Protein AF-A0A7X7XYC4-F1 (afdb_monomer_lite)

Secondary structure (DSSP, 8-state):
--------------SS-SSHHHHHHHHHHHHHHHHTTSS-HHHHHHHHHHHHHHHHHHHB-TTSSBPHHHHHHH-HHHHHHHHHHTTT------

Structure (mmCIF, N/CA/C/O backbone):
data_AF-A0A7X7XYC4-F1
#
_entry.id   AF-A0A7X7XYC4-F1
#
loop_
_atom_site.group_PDB
_atom_site.id
_atom_site.type_symbol
_atom_site.label_atom_id
_atom_site.label_alt_id
_atom_site.label_comp_id
_atom_site.label_asym_id
_atom_site.label_entity_id
_atom_site.label_seq_id
_atom_site.pdbx_PDB_ins_code
_atom_site.Cartn_x
_atom_site.Cartn_y
_atom_site.Cartn_z
_atom_site.occupancy
_atom_site.B_iso_or_equiv
_atom_site.auth_seq_id
_atom_site.auth_comp_id
_atom_site.auth_asym_id
_atom_site.auth_atom_id
_atom_site.pdbx_PDB_model_num
ATOM 1 N N . MET A 1 1 ? -40.596 -7.607 0.915 1.00 41.38 1 MET A N 1
ATOM 2 C CA . MET A 1 1 ? -39.523 -8.503 1.403 1.00 41.38 1 MET A CA 1
ATOM 3 C C . MET A 1 1 ? -38.295 -7.650 1.685 1.00 41.38 1 MET A C 1
ATOM 5 O O . MET A 1 1 ? -37.667 -7.171 0.750 1.00 41.38 1 MET A O 1
ATOM 9 N N . VAL A 1 2 ? -38.023 -7.358 2.958 1.00 45.84 2 V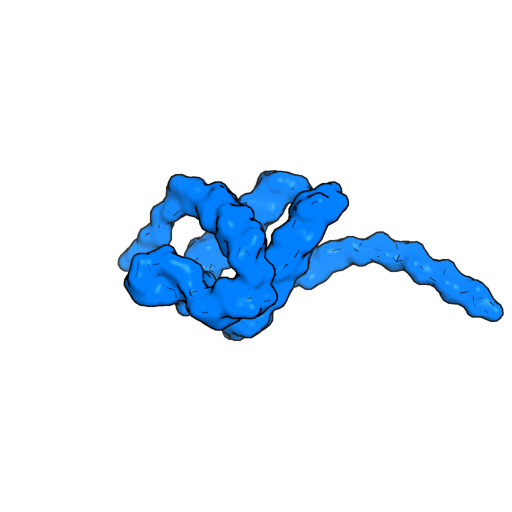AL A N 1
ATOM 10 C CA . VAL A 1 2 ? -36.882 -6.528 3.373 1.00 45.84 2 VAL A CA 1
ATOM 11 C C . VAL A 1 2 ? -35.614 -7.365 3.214 1.00 45.84 2 VAL A C 1
ATOM 13 O O . VAL A 1 2 ? -35.425 -8.345 3.929 1.00 45.84 2 VAL A O 1
ATOM 16 N N . GLN A 1 3 ? -34.761 -7.016 2.248 1.00 45.28 3 GLN A N 1
ATOM 17 C CA . GLN A 1 3 ? -33.433 -7.615 2.144 1.00 45.28 3 GLN A CA 1
ATOM 18 C C . GLN A 1 3 ? -32.570 -7.040 3.264 1.00 45.28 3 GLN A C 1
ATOM 20 O O . GLN A 1 3 ? -31.966 -5.980 3.121 1.00 45.28 3 GLN A O 1
ATOM 25 N N . ASN A 1 4 ? -32.531 -7.746 4.390 1.00 48.12 4 ASN A N 1
ATOM 26 C CA . ASN A 1 4 ? -31.620 -7.461 5.484 1.00 48.12 4 ASN A CA 1
ATOM 27 C C . ASN A 1 4 ? -30.193 -7.839 5.038 1.00 48.12 4 ASN A C 1
ATOM 29 O O . ASN A 1 4 ? -29.703 -8.932 5.312 1.00 48.12 4 ASN A O 1
ATOM 33 N N . LYS A 1 5 ? -29.540 -6.970 4.257 1.00 43.91 5 LYS A N 1
ATOM 34 C CA . LYS A 1 5 ? -28.143 -7.139 3.833 1.00 43.91 5 LYS A CA 1
ATOM 35 C C . LYS A 1 5 ? -27.212 -6.656 4.938 1.00 43.91 5 LYS A C 1
ATOM 37 O O . LYS A 1 5 ? -26.462 -5.706 4.754 1.00 43.91 5 LYS A O 1
ATOM 42 N N . ASN A 1 6 ? -27.212 -7.355 6.067 1.00 45.41 6 ASN A N 1
ATOM 43 C CA . ASN A 1 6 ? -26.107 -7.269 7.016 1.00 45.41 6 ASN A CA 1
ATOM 44 C C . ASN A 1 6 ? -24.955 -8.152 6.497 1.00 45.41 6 ASN A C 1
ATOM 46 O O . ASN A 1 6 ? -24.571 -9.146 7.107 1.00 45.41 6 ASN A O 1
ATOM 50 N N . LYS A 1 7 ? -24.447 -7.845 5.293 1.00 45.44 7 LYS A N 1
ATOM 51 C CA . LYS A 1 7 ? -23.174 -8.400 4.832 1.00 45.44 7 LYS A CA 1
ATOM 52 C C . LYS A 1 7 ? -22.099 -7.597 5.542 1.00 45.44 7 LYS A C 1
ATOM 54 O O . LYS A 1 7 ? -21.763 -6.499 5.117 1.00 45.44 7 LYS A O 1
ATOM 59 N N . LYS A 1 8 ? -21.603 -8.141 6.649 1.00 43.28 8 LYS A N 1
ATOM 60 C CA . LYS A 1 8 ? -20.313 -7.759 7.214 1.00 43.28 8 LYS A CA 1
ATOM 61 C C . LYS A 1 8 ? -19.302 -8.030 6.098 1.00 43.28 8 LYS A C 1
ATOM 63 O O . LYS A 1 8 ? -19.035 -9.191 5.801 1.00 43.28 8 LYS A O 1
ATOM 68 N N . TYR A 1 9 ? -18.910 -6.996 5.356 1.00 47.75 9 TYR A N 1
ATOM 69 C CA . TYR A 1 9 ? -17.974 -7.137 4.249 1.00 47.75 9 TYR A CA 1
ATOM 70 C C . TYR A 1 9 ? -16.638 -7.541 4.864 1.00 47.75 9 TYR A C 1
ATOM 72 O O . TYR A 1 9 ? -15.908 -6.700 5.378 1.00 47.75 9 TYR A O 1
ATOM 80 N N . GLU A 1 10 ? -16.341 -8.841 4.878 1.00 57.12 10 GLU A N 1
ATOM 81 C CA . GLU A 1 10 ? -14.949 -9.256 4.946 1.00 57.12 10 GLU A CA 1
ATOM 82 C C . GLU A 1 10 ? -14.252 -8.557 3.785 1.00 57.12 10 GLU A C 1
ATOM 84 O O . GLU A 1 10 ? -14.715 -8.593 2.642 1.00 57.12 10 GLU A O 1
ATOM 89 N N . ILE A 1 11 ? -13.220 -7.799 4.119 1.00 64.50 11 ILE A N 1
ATOM 90 C CA . ILE A 1 11 ? -12.474 -6.997 3.168 1.00 64.50 11 ILE A CA 1
ATOM 91 C C . ILE A 1 11 ? -11.792 -7.994 2.225 1.00 64.50 11 ILE A C 1
ATOM 93 O O . ILE A 1 11 ? -10.792 -8.609 2.591 1.00 64.50 11 ILE A O 1
ATOM 97 N N . ASP A 1 12 ? -12.382 -8.204 1.046 1.00 80.88 12 ASP A N 1
ATOM 98 C CA . ASP A 1 12 ? -11.929 -9.175 0.044 1.00 80.88 12 ASP A CA 1
ATOM 99 C C . ASP A 1 12 ? -10.637 -8.684 -0.617 1.00 80.88 12 ASP A C 1
ATOM 101 O O . ASP A 1 12 ? -10.630 -8.097 -1.703 1.00 80.88 12 ASP A O 1
ATOM 105 N N . ILE A 1 13 ? -9.533 -8.843 0.115 1.00 88.62 13 ILE A N 1
ATOM 106 C CA . ILE A 1 13 ? -8.201 -8.471 -0.331 1.00 88.62 13 ILE A CA 1
ATOM 107 C C . ILE A 1 13 ? -7.511 -9.675 -0.946 1.00 88.62 13 ILE A C 1
ATOM 109 O O . ILE A 1 13 ? -7.141 -10.639 -0.272 1.00 88.62 13 ILE A O 1
ATOM 113 N N . LEU A 1 14 ? -7.225 -9.558 -2.238 1.00 91.94 14 LEU A N 1
ATOM 114 C CA . LEU A 1 14 ? -6.419 -10.538 -2.946 1.00 91.94 14 LEU A CA 1
ATOM 115 C C . LEU A 1 14 ? -4.930 -10.321 -2.662 1.00 91.94 14 LEU A C 1
ATOM 117 O O . LEU A 1 14 ? -4.336 -9.363 -3.153 1.00 91.94 14 LEU A O 1
ATOM 121 N N . ARG A 1 15 ? -4.302 -11.276 -1.970 1.00 90.38 15 ARG A N 1
ATOM 122 C CA . ARG A 1 15 ? -2.873 -11.227 -1.609 1.00 90.38 15 ARG A CA 1
ATOM 123 C C . ARG A 1 15 ? -1.914 -11.310 -2.809 1.00 90.38 15 ARG A C 1
ATOM 125 O O . ARG A 1 15 ? -0.808 -10.794 -2.732 1.00 90.38 15 ARG A O 1
ATOM 132 N N . ASN A 1 16 ? -2.346 -11.914 -3.921 1.00 92.31 16 ASN A N 1
ATOM 133 C CA . ASN A 1 16 ? -1.530 -12.114 -5.126 1.00 92.31 16 ASN A CA 1
ATOM 134 C C . ASN A 1 16 ? -2.148 -11.465 -6.384 1.00 92.31 16 ASN A C 1
ATOM 136 O O . ASN A 1 16 ? -2.642 -12.166 -7.271 1.00 92.31 16 ASN A O 1
ATOM 140 N N . PRO A 1 17 ? -2.168 -10.125 -6.496 1.00 93.00 17 PRO A N 1
ATOM 141 C CA . PRO A 1 17 ? -2.730 -9.440 -7.653 1.00 93.00 17 PRO A CA 1
ATOM 142 C C . PRO A 1 17 ? -1.919 -9.683 -8.931 1.00 93.00 17 PRO A C 1
ATOM 144 O O . PRO A 1 17 ? -0.697 -9.519 -8.986 1.00 93.00 17 PRO A O 1
ATOM 147 N N . THR A 1 18 ? -2.617 -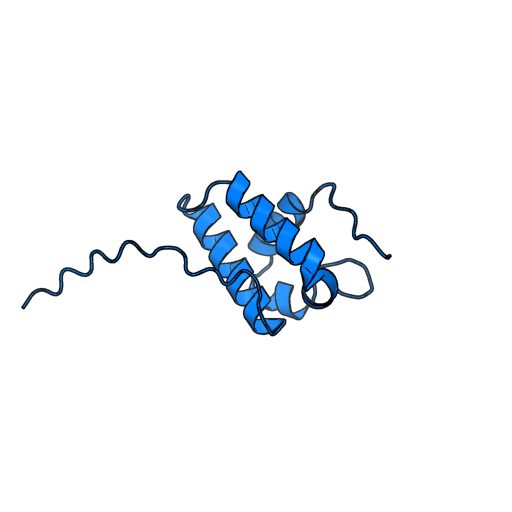9.997 -10.019 1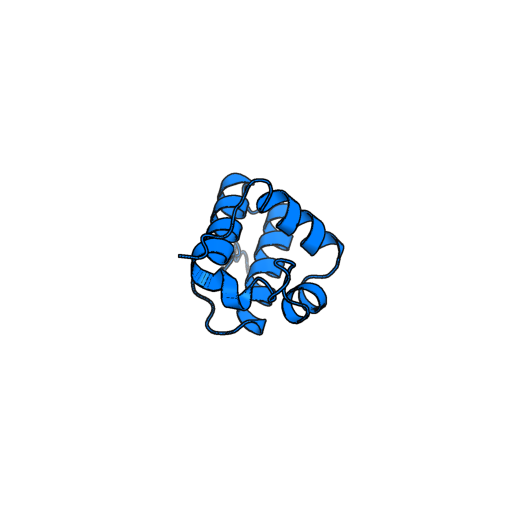.00 94.06 18 THR A N 1
ATOM 148 C CA . THR A 1 18 ? -2.006 -10.327 -11.317 1.00 94.06 18 THR A CA 1
ATOM 149 C C . THR A 1 18 ? -1.475 -9.102 -12.065 1.00 94.06 18 THR A C 1
ATOM 151 O O . THR A 1 18 ? -0.466 -9.203 -12.759 1.00 94.06 18 THR A O 1
ATOM 154 N N . SER A 1 19 ? -2.072 -7.922 -11.868 1.00 95.19 19 SER A N 1
ATOM 155 C CA . SER A 1 19 ? -1.701 -6.681 -12.565 1.00 95.19 19 SER A CA 1
ATOM 156 C C . SER A 1 19 ? -1.447 -5.509 -11.614 1.00 95.19 19 SER A C 1
ATOM 158 O O . SER A 1 19 ? -1.953 -5.483 -10.493 1.00 95.19 19 SER A O 1
ATOM 160 N N . VAL A 1 20 ? -0.713 -4.492 -12.085 1.00 95.94 20 VAL A N 1
ATOM 161 C CA . VAL A 1 20 ? -0.478 -3.231 -11.346 1.00 95.94 20 VAL A CA 1
ATOM 162 C C . VAL A 1 20 ? -1.799 -2.531 -11.006 1.00 95.94 20 VAL A C 1
ATOM 164 O O . VAL A 1 20 ? -1.970 -2.000 -9.913 1.00 95.94 20 VAL A O 1
ATOM 167 N N . LYS A 1 21 ? -2.768 -2.560 -11.932 1.00 95.50 21 LYS A N 1
ATOM 168 C CA . LYS A 1 21 ? -4.091 -1.948 -11.737 1.00 95.50 21 LYS A CA 1
ATOM 169 C C . LYS A 1 21 ? -4.869 -2.634 -10.615 1.00 95.50 21 LYS A C 1
ATOM 171 O O . LYS A 1 21 ? -5.495 -1.933 -9.822 1.00 95.50 21 LYS A O 1
ATOM 176 N N . LEU A 1 22 ? -4.813 -3.967 -10.564 1.00 95.00 22 LEU A N 1
ATOM 177 C CA . LEU A 1 22 ? -5.462 -4.753 -9.519 1.00 95.00 22 LEU A CA 1
ATOM 178 C C . LEU A 1 22 ? -4.756 -4.549 -8.177 1.00 95.00 22 LEU A C 1
ATOM 180 O O . LEU A 1 22 ? -5.427 -4.263 -7.196 1.00 95.00 22 LEU A O 1
ATOM 184 N N . LEU A 1 23 ? -3.418 -4.571 -8.147 1.00 96.44 23 LEU A N 1
ATOM 185 C CA . LEU A 1 23 ? -2.630 -4.255 -6.949 1.00 96.44 23 LEU A CA 1
ATOM 186 C C . LEU A 1 23 ? -3.025 -2.892 -6.363 1.00 96.44 23 LEU A C 1
ATOM 188 O O . LEU A 1 23 ? -3.311 -2.790 -5.176 1.00 96.44 23 LEU A O 1
ATOM 192 N N . ALA A 1 24 ? -3.112 -1.856 -7.200 1.00 96.50 24 ALA A N 1
ATOM 193 C CA . ALA A 1 24 ? -3.520 -0.527 -6.758 1.00 96.50 24 ALA A CA 1
ATOM 194 C C . ALA A 1 24 ? -4.944 -0.505 -6.170 1.00 96.50 24 ALA A C 1
ATOM 196 O O . ALA A 1 24 ? -5.198 0.212 -5.207 1.00 96.50 24 ALA A O 1
ATOM 197 N N . GLN A 1 25 ? -5.874 -1.293 -6.722 1.00 95.75 25 GLN A N 1
ATOM 198 C CA . GLN A 1 25 ? -7.224 -1.431 -6.162 1.00 95.75 25 GLN A CA 1
ATOM 199 C C . GLN A 1 25 ? -7.203 -2.116 -4.791 1.00 95.75 25 GLN A C 1
ATOM 201 O O . GLN A 1 25 ? -7.867 -1.628 -3.881 1.00 95.75 25 GLN A O 1
ATOM 206 N N . GLN A 1 26 ? -6.407 -3.177 -4.627 1.00 96.19 26 GLN A N 1
ATOM 207 C CA . GLN A 1 26 ? -6.265 -3.871 -3.343 1.00 96.19 26 GLN A CA 1
ATOM 208 C C . GLN A 1 26 ? -5.638 -2.967 -2.276 1.00 96.19 26 GLN A C 1
ATOM 210 O O . GLN A 1 26 ? -6.133 -2.903 -1.157 1.00 96.19 26 GLN A O 1
ATOM 215 N N . ILE A 1 27 ? -4.597 -2.206 -2.631 1.00 96.50 27 ILE A N 1
ATOM 216 C CA . ILE A 1 27 ? -3.973 -1.228 -1.727 1.00 96.50 27 ILE A CA 1
ATOM 217 C C . ILE A 1 27 ? -4.975 -0.144 -1.334 1.00 96.50 27 ILE A C 1
ATOM 219 O O . ILE A 1 27 ? -5.079 0.191 -0.159 1.00 96.50 27 ILE A O 1
ATOM 223 N N . LYS A 1 28 ? -5.753 0.381 -2.291 1.00 96.12 28 LYS A N 1
ATOM 224 C CA . LYS A 1 28 ? -6.797 1.368 -1.996 1.00 96.12 28 LYS A CA 1
ATOM 225 C C . LYS A 1 28 ? -7.814 0.824 -0.991 1.00 96.12 28 LYS A C 1
ATOM 227 O O . LYS A 1 28 ? -8.092 1.507 -0.012 1.00 96.12 28 LYS A O 1
ATOM 232 N N . ALA A 1 29 ? -8.324 -0.386 -1.224 1.00 95.50 29 ALA A N 1
ATOM 233 C CA . ALA A 1 29 ? -9.284 -1.037 -0.336 1.00 95.50 29 ALA A CA 1
ATOM 234 C C . ALA A 1 29 ? -8.693 -1.285 1.061 1.00 95.50 29 ALA A C 1
ATOM 236 O O . ALA A 1 29 ? -9.349 -1.000 2.057 1.00 95.50 29 ALA A O 1
ATOM 237 N N . ALA A 1 30 ? -7.436 -1.730 1.141 1.00 96.00 30 ALA A N 1
ATOM 238 C CA . ALA A 1 30 ? -6.726 -1.920 2.403 1.00 96.00 30 ALA A CA 1
ATOM 239 C C . ALA A 1 30 ? -6.550 -0.605 3.177 1.00 96.00 30 ALA A C 1
ATOM 241 O O . ALA A 1 30 ? -6.809 -0.552 4.376 1.00 96.00 30 ALA A O 1
ATOM 242 N N . CYS A 1 31 ? -6.163 0.475 2.491 1.00 96.38 31 CYS A N 1
ATOM 243 C CA . CYS A 1 31 ? -6.082 1.802 3.095 1.00 96.38 31 CYS A CA 1
ATOM 244 C C . CYS A 1 31 ? -7.447 2.276 3.599 1.00 96.38 31 CYS A C 1
ATOM 246 O O . CYS A 1 31 ? -7.527 2.801 4.704 1.00 96.38 31 CYS A O 1
ATOM 248 N N . ASP A 1 32 ? -8.507 2.107 2.803 1.00 95.12 32 ASP A N 1
ATOM 249 C CA . ASP A 1 32 ? -9.863 2.511 3.185 1.00 95.12 32 ASP A CA 1
ATOM 250 C C . ASP A 1 32 ? -10.335 1.748 4.425 1.00 95.12 32 ASP A C 1
ATOM 252 O O . ASP A 1 32 ? -10.818 2.373 5.365 1.00 95.12 32 ASP A O 1
ATOM 256 N N . ALA A 1 33 ? -10.085 0.438 4.470 1.00 95.00 33 ALA A N 1
ATOM 257 C CA . ALA A 1 33 ? -10.374 -0.413 5.618 1.00 95.00 33 ALA A CA 1
ATOM 258 C C . ALA A 1 33 ? -9.562 -0.056 6.875 1.00 95.00 33 ALA A C 1
ATOM 260 O O . ALA A 1 33 ? -10.057 -0.129 7.999 1.00 95.00 33 ALA A O 1
ATOM 261 N N . TYR A 1 34 ? -8.295 0.327 6.713 1.00 95.56 34 TYR A N 1
ATOM 262 C CA . TYR A 1 34 ? -7.479 0.800 7.829 1.00 95.56 34 TYR A CA 1
ATOM 263 C C . TYR A 1 34 ? -8.005 2.138 8.369 1.00 95.56 34 TYR A C 1
ATOM 265 O O . TYR A 1 34 ? -8.177 2.305 9.576 1.00 95.56 34 TYR A O 1
ATOM 273 N N . ILE A 1 35 ? -8.336 3.076 7.475 1.00 94.75 35 ILE A N 1
ATOM 274 C CA . ILE A 1 35 ? -8.889 4.390 7.831 1.00 94.75 35 ILE A CA 1
ATOM 275 C C . ILE A 1 35 ? -10.263 4.248 8.506 1.00 94.75 35 ILE A C 1
ATOM 277 O O . ILE A 1 35 ? -10.535 4.959 9.476 1.00 94.75 35 ILE A O 1
ATOM 281 N N . SER A 1 36 ? -11.109 3.319 8.047 1.00 95.00 36 SER A N 1
ATOM 282 C CA . SER A 1 36 ? -12.404 2.994 8.666 1.00 95.00 36 SER A CA 1
ATOM 283 C C . SER A 1 36 ? -12.280 2.188 9.965 1.00 95.00 36 SER A C 1
ATOM 285 O O . SER A 1 36 ? -13.287 1.965 10.635 1.00 95.00 36 SER A O 1
ATOM 287 N N . ARG A 1 37 ? -11.056 1.802 10.363 1.00 92.88 37 ARG A N 1
ATOM 288 C CA . ARG A 1 37 ? -10.744 0.963 11.536 1.00 92.88 37 ARG A CA 1
ATOM 289 C C . ARG A 1 37 ? -11.319 -0.457 11.463 1.00 92.88 37 ARG A C 1
ATOM 291 O O . ARG A 1 37 ? -11.455 -1.123 12.488 1.00 92.88 37 ARG A O 1
ATOM 298 N N . GLU A 1 38 ? -11.623 -0.935 10.263 1.00 92.69 38 GLU A N 1
ATOM 299 C CA . GLU A 1 38 ? -12.056 -2.312 9.994 1.00 92.69 38 GLU A CA 1
ATOM 300 C C . GLU A 1 38 ? -10.863 -3.270 9.843 1.00 92.69 38 GLU A C 1
ATOM 302 O O . GLU A 1 38 ? -11.014 -4.483 9.980 1.00 92.69 38 GLU A O 1
ATOM 307 N N . MET A 1 39 ? -9.664 -2.727 9.612 1.00 93.19 39 MET A N 1
ATOM 308 C CA . MET A 1 39 ? -8.396 -3.452 9.540 1.00 93.19 39 MET A CA 1
ATOM 309 C C . MET A 1 39 ? -7.425 -2.960 10.616 1.00 93.19 39 MET A C 1
ATOM 311 O O . MET A 1 39 ? -7.251 -1.756 10.811 1.00 93.19 39 MET A O 1
ATOM 315 N N . LYS A 1 40 ? -6.752 -3.887 11.306 1.00 94.88 40 LYS A N 1
ATOM 316 C CA . LYS A 1 40 ? -5.726 -3.542 12.300 1.00 94.88 40 LYS A CA 1
ATOM 317 C C . LYS A 1 40 ? -4.447 -3.075 11.613 1.00 94.88 40 LYS A C 1
ATOM 319 O O . LYS A 1 40 ? -4.091 -3.565 10.546 1.00 94.88 40 LYS A O 1
ATOM 324 N N . GLU A 1 41 ? -3.701 -2.202 12.286 1.00 95.19 41 GLU A N 1
ATOM 325 C CA . GLU A 1 41 ? -2.424 -1.678 11.783 1.00 95.19 41 GLU A CA 1
ATOM 326 C C . GLU A 1 41 ? -1.426 -2.785 11.427 1.00 95.19 41 GLU A C 1
ATOM 328 O O . GLU A 1 41 ? -0.788 -2.727 10.380 1.00 95.19 41 GLU A O 1
ATOM 333 N N . LYS A 1 42 ? -1.335 -3.831 12.259 1.00 94.94 42 LYS A N 1
ATOM 334 C CA . LYS A 1 42 ? -0.444 -4.971 12.013 1.00 94.94 42 LYS A CA 1
ATOM 335 C C . LYS A 1 42 ? -0.787 -5.697 10.709 1.00 94.94 42 LYS A C 1
ATOM 337 O O . LYS A 1 42 ? 0.111 -5.944 9.911 1.00 94.94 42 LYS A O 1
ATOM 342 N N . ASP A 1 43 ? -2.066 -5.996 10.496 1.00 94.62 43 ASP A N 1
ATOM 343 C CA . ASP A 1 43 ? -2.541 -6.731 9.317 1.00 94.62 43 ASP A CA 1
ATOM 344 C C . ASP A 1 43 ? -2.360 -5.883 8.050 1.00 94.62 43 ASP A C 1
ATOM 346 O O . ASP A 1 43 ? -1.911 -6.372 7.012 1.00 94.62 43 ASP A O 1
ATOM 350 N N . PHE A 1 44 ? -2.633 -4.579 8.160 1.00 95.81 44 PHE A N 1
ATOM 351 C CA . PHE A 1 44 ? -2.394 -3.622 7.088 1.00 95.81 44 PHE A CA 1
ATOM 352 C C . PHE A 1 44 ? -0.909 -3.546 6.721 1.00 95.81 44 PHE A C 1
ATOM 354 O O . PHE A 1 44 ? -0.550 -3.689 5.551 1.00 95.81 44 PHE A O 1
ATOM 361 N N . ARG A 1 45 ? -0.027 -3.381 7.714 1.00 96.12 45 ARG A N 1
ATOM 362 C CA . ARG A 1 45 ? 1.420 -3.322 7.492 1.00 96.12 45 ARG A CA 1
ATOM 363 C C . ARG A 1 45 ? 1.942 -4.616 6.879 1.00 96.12 45 ARG A C 1
ATOM 365 O O . ARG A 1 45 ? 2.692 -4.556 5.909 1.00 96.12 45 ARG A O 1
ATOM 372 N N . GLU A 1 46 ? 1.530 -5.774 7.394 1.00 96.06 46 GLU A N 1
ATOM 373 C CA . GLU A 1 46 ? 1.932 -7.076 6.850 1.00 96.06 46 GLU A CA 1
ATOM 374 C C . GLU A 1 46 ? 1.536 -7.217 5.376 1.00 96.06 46 GLU A C 1
ATOM 376 O O . GLU A 1 46 ? 2.333 -7.678 4.559 1.00 96.06 46 GLU A O 1
ATOM 381 N N . LEU A 1 47 ? 0.332 -6.775 5.012 1.00 96.31 47 LEU A N 1
ATOM 382 C CA . LEU A 1 47 ? -0.134 -6.805 3.632 1.00 96.31 47 LEU A CA 1
ATOM 383 C C . LEU A 1 47 ? 0.703 -5.904 2.714 1.00 96.31 47 LEU A C 1
ATOM 385 O O . LEU A 1 47 ? 1.097 -6.327 1.626 1.00 96.31 47 LEU A O 1
ATOM 389 N N . ILE A 1 48 ? 0.986 -4.670 3.140 1.00 96.81 48 ILE A N 1
ATOM 390 C CA . ILE A 1 48 ? 1.798 -3.732 2.356 1.00 96.81 48 ILE A CA 1
ATOM 391 C C . ILE A 1 48 ? 3.224 -4.268 2.176 1.00 96.81 48 ILE A C 1
ATOM 393 O O . ILE A 1 48 ? 3.746 -4.249 1.059 1.00 96.81 48 ILE A O 1
ATOM 397 N N . LEU A 1 49 ? 3.824 -4.821 3.234 1.00 95.62 49 LEU A N 1
ATOM 398 C CA . LEU A 1 49 ? 5.137 -5.464 3.164 1.00 95.62 49 LEU A CA 1
ATOM 399 C C . LEU A 1 49 ? 5.117 -6.687 2.242 1.00 95.62 49 LEU A C 1
ATOM 401 O O . LEU A 1 49 ? 6.011 -6.839 1.417 1.00 95.62 49 LEU A O 1
ATOM 405 N N . HIS A 1 50 ? 4.068 -7.511 2.297 1.00 95.62 50 HIS A N 1
ATOM 406 C CA . HIS A 1 50 ? 3.901 -8.639 1.383 1.00 95.62 50 HIS A CA 1
ATOM 407 C C . HIS A 1 50 ? 3.895 -8.180 -0.084 1.00 95.62 50 HIS A C 1
ATOM 409 O O . HIS A 1 50 ? 4.611 -8.738 -0.918 1.00 95.62 50 HIS A O 1
ATOM 415 N N . TYR A 1 51 ? 3.141 -7.129 -0.411 1.00 95.62 51 TYR A N 1
ATOM 416 C CA . TYR A 1 51 ? 3.151 -6.563 -1.760 1.00 95.62 51 TYR A CA 1
ATOM 417 C C . TYR A 1 51 ? 4.514 -6.000 -2.158 1.00 95.62 51 TYR A C 1
ATOM 419 O O . TYR A 1 51 ? 4.919 -6.161 -3.308 1.00 95.62 51 TYR A O 1
ATOM 427 N N . ALA A 1 52 ? 5.238 -5.377 -1.234 1.00 94.31 52 ALA A N 1
ATOM 428 C CA . ALA A 1 52 ? 6.573 -4.864 -1.502 1.00 94.31 52 ALA A CA 1
ATOM 429 C C . ALA A 1 52 ? 7.583 -5.989 -1.776 1.00 94.31 52 ALA A C 1
ATOM 431 O O . ALA A 1 52 ? 8.340 -5.905 -2.743 1.00 94.31 52 ALA A O 1
ATOM 432 N N . THR A 1 53 ? 7.538 -7.070 -0.995 1.00 93.19 53 THR A N 1
ATOM 433 C CA . THR A 1 53 ? 8.425 -8.231 -1.138 1.00 93.19 53 THR A CA 1
ATOM 434 C C . THR A 1 53 ? 8.137 -9.029 -2.410 1.00 93.19 53 THR A C 1
ATOM 436 O O . THR A 1 53 ? 9.044 -9.276 -3.198 1.00 93.19 53 THR A O 1
ATOM 439 N N . TYR A 1 54 ? 6.883 -9.422 -2.649 1.00 93.50 54 TYR A N 1
ATOM 440 C CA . TYR A 1 54 ? 6.543 -10.365 -3.728 1.00 93.50 54 TYR A CA 1
ATOM 441 C C . TYR A 1 54 ? 6.076 -9.688 -5.019 1.00 93.50 54 TYR A C 1
ATOM 443 O O . TYR A 1 54 ? 6.096 -10.280 -6.103 1.00 93.50 54 TYR A O 1
ATOM 451 N N . HIS A 1 55 ? 5.645 -8.433 -4.933 1.00 93.62 55 HIS A N 1
ATOM 452 C CA . HIS A 1 55 ? 5.144 -7.657 -6.063 1.00 93.62 55 HIS A CA 1
ATOM 453 C C . HIS A 1 55 ? 5.856 -6.311 -6.208 1.00 93.62 55 HIS A C 1
ATOM 455 O O . HIS A 1 55 ? 5.322 -5.414 -6.861 1.00 93.62 55 HIS A O 1
ATOM 461 N N . GLY A 1 56 ? 7.087 -6.185 -5.697 1.00 91.12 56 GLY A N 1
ATOM 462 C CA . GLY A 1 56 ? 7.889 -4.961 -5.777 1.00 91.12 56 GLY A CA 1
ATOM 463 C C . GLY A 1 56 ? 7.990 -4.386 -7.193 1.00 91.12 56 GLY A C 1
ATOM 464 O O . GLY A 1 56 ? 7.802 -3.191 -7.377 1.00 91.12 56 GLY A O 1
ATOM 465 N N . LYS A 1 57 ? 8.125 -5.236 -8.225 1.00 91.81 57 LYS A N 1
ATOM 466 C CA . LYS A 1 57 ? 8.134 -4.817 -9.648 1.00 91.81 57 LYS A CA 1
ATOM 467 C C . LYS A 1 57 ? 6.841 -4.124 -10.113 1.00 91.81 57 LYS A C 1
ATOM 469 O O . LYS A 1 57 ? 6.848 -3.399 -11.102 1.00 91.81 57 LYS A O 1
ATOM 474 N N . LYS A 1 58 ? 5.713 -4.398 -9.450 1.00 94.12 58 LYS A N 1
ATOM 475 C CA . LYS A 1 58 ? 4.408 -3.767 -9.708 1.00 94.12 58 LYS A CA 1
ATOM 476 C C . LYS A 1 58 ? 4.189 -2.556 -8.798 1.00 94.12 58 LYS A C 1
ATOM 478 O O . LYS A 1 58 ? 3.564 -1.592 -9.234 1.00 94.12 58 LYS A O 1
ATOM 483 N N . LEU A 1 59 ? 4.659 -2.632 -7.550 1.00 94.31 59 LEU A N 1
ATOM 484 C CA . LEU A 1 59 ? 4.459 -1.605 -6.528 1.00 94.31 59 LEU A CA 1
ATOM 485 C C . LEU A 1 59 ? 5.372 -0.393 -6.727 1.00 94.31 59 LEU A C 1
ATOM 487 O O . LEU A 1 59 ? 4.909 0.737 -6.592 1.00 94.31 59 LEU A O 1
ATOM 491 N N . PHE A 1 60 ? 6.632 -0.627 -7.085 1.00 93.69 60 PHE A N 1
ATOM 492 C CA . PHE A 1 60 ? 7.658 0.396 -7.245 1.00 93.69 60 PHE A CA 1
ATOM 493 C C . PHE A 1 60 ? 7.996 0.625 -8.720 1.00 93.69 60 PHE A C 1
ATOM 495 O O . PHE A 1 60 ? 7.786 -0.241 -9.573 1.00 93.69 60 PHE A O 1
ATOM 502 N N . CYS A 1 61 ? 8.513 1.807 -9.032 1.00 91.00 61 CYS A N 1
ATOM 503 C CA . CYS A 1 61 ? 9.201 2.083 -10.287 1.00 91.00 61 CYS A CA 1
ATOM 504 C C . CYS A 1 61 ? 10.726 1.959 -10.105 1.00 91.00 61 CYS A C 1
ATOM 506 O O . CYS A 1 61 ? 11.221 1.722 -9.005 1.00 91.00 61 CYS A O 1
ATOM 508 N N . ALA A 1 62 ? 11.482 2.121 -11.195 1.00 85.62 62 ALA A N 1
ATOM 509 C CA . ALA A 1 62 ? 12.936 1.945 -11.193 1.00 85.62 62 ALA A CA 1
ATOM 510 C C . ALA A 1 62 ? 13.683 2.883 -10.223 1.00 85.62 62 ALA A C 1
ATOM 512 O O . ALA A 1 62 ? 14.760 2.530 -9.757 1.00 85.62 62 ALA A O 1
ATOM 513 N N . SER A 1 63 ? 13.114 4.046 -9.882 1.00 85.56 63 SER A N 1
ATOM 514 C CA . SER A 1 63 ? 13.693 4.977 -8.902 1.00 85.56 63 SER A CA 1
ATOM 515 C C . SER A 1 63 ? 13.447 4.582 -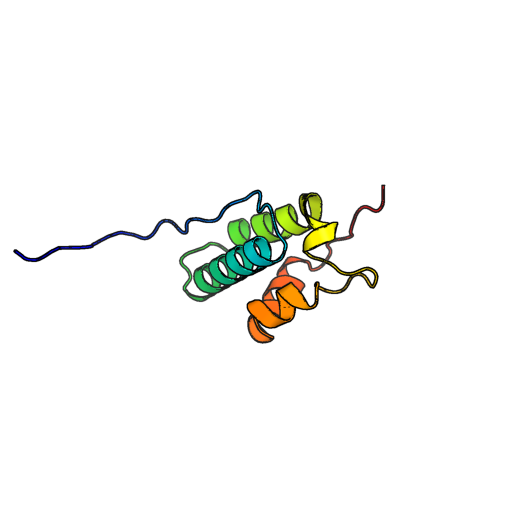7.442 1.00 85.56 63 SER A C 1
ATOM 517 O O . SER A 1 63 ? 13.841 5.320 -6.547 1.00 85.56 63 SER A O 1
ATOM 519 N N . GLY A 1 64 ? 12.760 3.465 -7.181 1.00 83.81 64 GLY A N 1
ATOM 520 C CA . GLY A 1 64 ? 12.409 3.014 -5.830 1.00 83.81 64 GLY A CA 1
ATOM 521 C C . GLY A 1 64 ? 11.183 3.706 -5.224 1.00 83.81 64 GLY A C 1
ATOM 522 O O . GLY A 1 64 ? 10.732 3.314 -4.153 1.00 83.81 64 GLY A O 1
ATOM 523 N N . SER A 1 65 ? 10.599 4.693 -5.908 1.00 89.50 65 SER A N 1
ATOM 524 C CA . SER A 1 65 ? 9.323 5.301 -5.518 1.00 89.50 65 SER A CA 1
ATOM 525 C C . SER A 1 65 ? 8.131 4.461 -5.988 1.00 89.50 65 SER A C 1
ATOM 527 O O . SER A 1 65 ? 8.272 3.535 -6.791 1.00 89.50 65 SER A O 1
ATOM 529 N N . LEU A 1 66 ? 6.933 4.756 -5.474 1.00 93.75 66 LEU A N 1
ATOM 530 C CA . LEU A 1 66 ? 5.713 4.058 -5.882 1.00 93.75 66 LEU A CA 1
ATOM 531 C C . LEU A 1 66 ? 5.450 4.222 -7.387 1.00 93.75 66 LEU A C 1
ATOM 533 O O . LEU A 1 66 ? 5.671 5.277 -7.983 1.00 93.75 66 LEU A O 1
ATOM 537 N N . ASN A 1 67 ? 4.929 3.168 -8.010 1.00 94.81 67 ASN A N 1
ATOM 538 C CA . ASN A 1 67 ? 4.578 3.173 -9.423 1.00 94.81 67 ASN A CA 1
ATOM 539 C C . ASN A 1 67 ? 3.534 4.279 -9.710 1.00 94.81 67 ASN A C 1
ATOM 541 O O . ASN A 1 67 ? 2.506 4.324 -9.024 1.00 94.81 67 ASN A O 1
ATOM 545 N N . PRO A 1 68 ? 3.707 5.117 -10.752 1.00 95.06 68 PRO A N 1
ATOM 546 C CA . PRO A 1 68 ? 2.759 6.187 -11.086 1.00 95.06 68 PRO A CA 1
ATOM 547 C C . PRO A 1 68 ? 1.308 5.713 -11.247 1.00 95.06 68 PRO A C 1
ATOM 549 O O . PRO A 1 68 ? 0.369 6.412 -10.876 1.00 95.06 68 PRO A O 1
ATOM 552 N N . THR A 1 69 ? 1.103 4.491 -11.750 1.00 95.44 69 THR A N 1
ATOM 553 C CA . THR A 1 69 ? -0.237 3.894 -11.875 1.00 95.44 69 THR A CA 1
ATOM 554 C C . THR A 1 69 ? -0.873 3.636 -10.511 1.00 95.44 69 THR A C 1
ATOM 556 O O . THR A 1 69 ? -2.084 3.808 -10.358 1.00 95.44 69 THR A O 1
ATOM 559 N N . VAL A 1 70 ? -0.070 3.215 -9.530 1.00 96.19 70 VAL A N 1
ATOM 560 C CA . VAL A 1 70 ? -0.515 3.007 -8.149 1.00 96.19 70 VAL A CA 1
ATOM 561 C C . VAL A 1 70 ? -0.851 4.358 -7.526 1.00 96.19 70 VAL A C 1
ATOM 563 O O . VAL A 1 70 ? -1.980 4.529 -7.067 1.00 96.19 70 VAL A O 1
ATOM 566 N N . ILE A 1 71 ? 0.055 5.338 -7.626 1.00 96.12 71 ILE A N 1
ATOM 567 C CA . ILE A 1 71 ? -0.133 6.702 -7.100 1.00 96.12 71 ILE A CA 1
ATOM 568 C C . ILE A 1 71 ? -1.437 7.321 -7.618 1.00 96.12 71 ILE A C 1
ATOM 570 O O . ILE A 1 71 ? -2.289 7.739 -6.831 1.00 96.12 71 ILE A O 1
ATOM 574 N N . ASN A 1 72 ? -1.643 7.301 -8.939 1.00 96.00 72 ASN A N 1
ATOM 575 C CA . ASN A 1 72 ? -2.823 7.886 -9.581 1.00 96.00 72 ASN A CA 1
ATOM 576 C C . ASN A 1 72 ? -4.139 7.217 -9.153 1.00 96.00 72 ASN A C 1
ATOM 578 O O . ASN A 1 72 ? -5.190 7.853 -9.170 1.00 96.00 72 ASN A O 1
ATOM 582 N N . ARG A 1 73 ? -4.109 5.932 -8.780 1.00 95.19 73 ARG A N 1
ATOM 583 C CA . ARG A 1 73 ? -5.311 5.171 -8.406 1.00 95.19 73 ARG A CA 1
ATOM 584 C C . ARG A 1 73 ? -5.664 5.274 -6.928 1.00 95.19 73 ARG A C 1
ATOM 586 O O . ARG A 1 73 ? -6.852 5.319 -6.605 1.00 95.19 73 ARG A O 1
ATOM 593 N N . ILE A 1 74 ? -4.669 5.276 -6.041 1.00 95.81 74 ILE A N 1
ATOM 594 C CA . ILE A 1 74 ? -4.905 5.327 -4.589 1.00 95.81 74 ILE A CA 1
ATOM 595 C C . ILE A 1 74 ? -5.021 6.776 -4.082 1.00 95.81 74 ILE A C 1
ATOM 597 O O . ILE A 1 74 ? -5.756 7.051 -3.129 1.00 95.81 74 ILE A O 1
ATOM 601 N N . GLY A 1 75 ? -4.373 7.719 -4.771 1.00 95.50 75 GLY A N 1
ATOM 602 C CA . GLY A 1 75 ? -4.361 9.139 -4.438 1.00 95.50 75 GLY A CA 1
ATOM 603 C C . GLY A 1 75 ? -3.364 9.495 -3.331 1.00 95.50 75 GLY A C 1
ATOM 604 O O . GLY A 1 75 ? -2.955 8.650 -2.534 1.00 95.50 75 GLY A O 1
ATOM 605 N N . LYS A 1 76 ? -2.998 10.781 -3.261 1.00 93.56 76 LYS A N 1
ATOM 606 C CA . LYS A 1 76 ? -1.883 11.289 -2.440 1.00 93.56 76 LYS A CA 1
ATOM 607 C C . LYS A 1 76 ? -1.953 10.889 -0.959 1.00 93.56 76 LYS A C 1
ATOM 609 O O . LYS A 1 76 ? -1.003 10.314 -0.448 1.00 93.56 76 LYS A O 1
ATOM 614 N N . LYS A 1 77 ? -3.102 11.086 -0.301 1.00 93.62 77 LYS A N 1
ATOM 615 C CA . LYS A 1 77 ? -3.279 10.751 1.129 1.00 93.62 77 LYS A CA 1
ATOM 616 C C . LYS A 1 77 ? -3.026 9.270 1.441 1.00 93.62 77 LYS A C 1
ATOM 618 O O . LYS A 1 77 ? -2.487 8.939 2.487 1.00 93.62 77 LYS A O 1
ATOM 623 N N . ARG A 1 78 ? -3.425 8.367 0.535 1.00 95.81 78 ARG A N 1
ATOM 624 C CA . ARG A 1 78 ? -3.192 6.923 0.704 1.00 95.81 78 ARG A CA 1
ATOM 625 C C . ARG A 1 78 ? -1.752 6.545 0.370 1.00 95.81 78 ARG A C 1
ATOM 627 O O . ARG A 1 78 ? -1.242 5.609 0.966 1.00 95.81 78 ARG A O 1
ATOM 634 N N . CYS A 1 79 ? -1.093 7.279 -0.531 1.00 95.94 79 CYS A N 1
ATOM 635 C CA . CYS A 1 79 ? 0.334 7.091 -0.804 1.00 95.94 79 CYS A CA 1
ATOM 636 C C . CYS A 1 79 ? 1.168 7.359 0.450 1.00 95.94 79 CYS A C 1
ATOM 638 O O . CYS A 1 79 ? 1.948 6.499 0.829 1.00 95.94 79 CYS A O 1
ATOM 640 N N . GLU A 1 80 ? 0.926 8.479 1.137 1.00 95.25 80 GLU A N 1
ATOM 641 C CA . GLU A 1 80 ? 1.624 8.832 2.385 1.00 95.25 80 GLU A CA 1
ATOM 642 C C . GLU A 1 80 ? 1.462 7.737 3.455 1.00 95.25 80 GLU A C 1
ATOM 644 O O . GLU A 1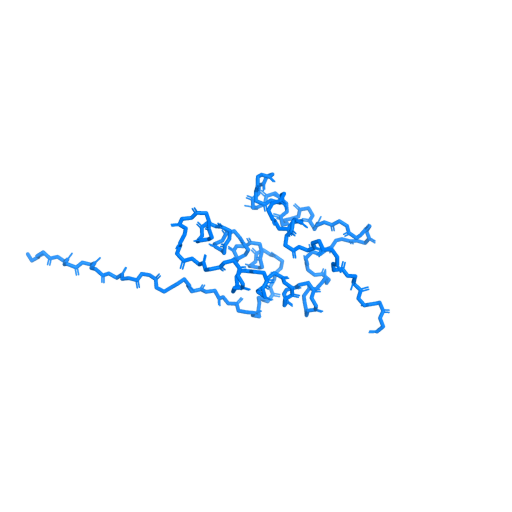 80 ? 2.414 7.364 4.136 1.00 95.25 80 GLU A O 1
ATOM 649 N N . LEU A 1 81 ? 0.261 7.159 3.562 1.00 95.69 81 LEU A N 1
ATOM 650 C CA . LEU A 1 81 ? -0.003 6.042 4.466 1.00 95.69 81 LEU A CA 1
ATOM 651 C C . LEU A 1 81 ? 0.760 4.765 4.066 1.00 95.69 81 LEU A C 1
ATOM 653 O O . LEU A 1 81 ? 1.290 4.069 4.928 1.00 95.69 81 LEU A O 1
ATOM 657 N N . VAL A 1 82 ? 0.815 4.441 2.773 1.00 95.88 82 VAL A N 1
ATOM 658 C CA . VAL A 1 82 ? 1.570 3.283 2.266 1.00 95.88 82 VAL A CA 1
ATOM 659 C C . VAL A 1 82 ? 3.069 3.474 2.490 1.00 95.88 82 VAL A C 1
ATOM 661 O O . VAL A 1 82 ? 3.727 2.557 2.970 1.00 95.88 82 VAL A O 1
ATOM 664 N N . GLU A 1 83 ? 3.602 4.662 2.208 1.00 94.50 83 GLU A N 1
ATOM 665 C CA . GLU A 1 83 ? 4.999 5.025 2.474 1.00 94.50 83 GLU A CA 1
ATOM 666 C C . GLU A 1 83 ? 5.337 4.905 3.964 1.00 94.50 83 GLU A C 1
ATOM 668 O O . GLU A 1 83 ? 6.388 4.371 4.311 1.00 94.50 83 GLU A O 1
ATOM 673 N N . LEU A 1 84 ? 4.418 5.300 4.854 1.00 95.31 84 LEU A N 1
ATOM 674 C CA . LEU A 1 84 ? 4.573 5.110 6.296 1.00 95.31 84 LEU A CA 1
ATOM 675 C C . LEU A 1 84 ? 4.657 3.624 6.685 1.00 95.31 84 LEU A C 1
ATOM 677 O O . LEU A 1 84 ? 5.492 3.262 7.511 1.00 95.31 84 LEU A O 1
ATOM 681 N N . MET A 1 85 ? 3.838 2.751 6.087 1.00 95.19 85 MET A N 1
ATOM 682 C CA . MET A 1 85 ? 3.895 1.302 6.357 1.00 95.19 85 MET A CA 1
ATOM 683 C C . MET A 1 85 ? 5.160 0.638 5.807 1.00 95.19 85 MET A C 1
ATOM 685 O O . MET A 1 85 ? 5.619 -0.368 6.354 1.00 95.19 85 MET A O 1
ATOM 689 N N . LEU A 1 86 ? 5.719 1.216 4.743 1.00 94.06 86 LEU A N 1
ATOM 690 C CA . LEU A 1 86 ? 6.987 0.828 4.132 1.00 94.06 86 LEU A CA 1
ATOM 691 C C . LEU A 1 86 ? 8.196 1.477 4.808 1.00 94.06 86 LEU A C 1
ATOM 693 O O . LEU A 1 86 ? 9.323 1.264 4.365 1.00 94.06 86 LEU A O 1
ATOM 697 N N . LYS A 1 87 ? 8.002 2.256 5.875 1.00 91.56 87 LYS A N 1
ATOM 698 C CA . LYS A 1 87 ? 9.124 2.807 6.626 1.00 91.56 87 LYS A CA 1
ATOM 699 C C . LYS A 1 87 ? 10.011 1.665 7.130 1.00 91.56 87 LYS A C 1
ATOM 701 O O . LYS A 1 87 ? 9.516 0.655 7.638 1.00 91.56 87 LYS A O 1
ATOM 706 N N . ASP A 1 88 ? 11.316 1.838 6.931 1.00 87.31 88 ASP A N 1
ATOM 707 C CA . ASP A 1 88 ? 12.375 0.865 7.228 1.00 87.31 88 ASP A CA 1
ATOM 708 C C . ASP A 1 88 ? 12.353 -0.404 6.349 1.00 87.31 88 ASP A C 1
ATOM 710 O O . ASP A 1 88 ? 13.137 -1.328 6.566 1.00 87.31 88 ASP A O 1
ATOM 714 N N . PHE A 1 89 ? 11.495 -0.460 5.323 1.00 87.00 89 PHE A N 1
ATOM 715 C CA . PHE A 1 89 ? 11.544 -1.517 4.319 1.00 87.00 89 PHE A CA 1
ATOM 716 C C . PHE A 1 89 ? 12.649 -1.231 3.303 1.00 87.00 89 PHE A C 1
ATOM 718 O O . PHE A 1 89 ? 12.617 -0.229 2.587 1.00 87.00 89 PHE A O 1
ATOM 725 N N . GLN A 1 90 ? 13.597 -2.156 3.189 1.00 80.12 90 GLN A N 1
ATOM 726 C CA . GLN A 1 90 ? 14.596 -2.151 2.131 1.00 80.12 90 GLN A CA 1
ATOM 727 C C . GLN A 1 90 ? 14.237 -3.215 1.096 1.00 80.12 90 GLN A C 1
ATOM 729 O O . GLN A 1 90 ? 14.093 -4.395 1.418 1.00 80.12 90 GLN A O 1
ATOM 734 N N . LEU A 1 91 ? 14.102 -2.798 -0.163 1.00 74.62 91 LEU A N 1
ATOM 735 C CA . LEU A 1 91 ? 13.879 -3.730 -1.260 1.00 74.62 91 LEU A CA 1
ATOM 736 C C . LEU A 1 91 ? 15.119 -4.626 -1.415 1.00 74.62 91 LEU A C 1
ATOM 738 O O . LEU A 1 91 ? 16.219 -4.125 -1.644 1.00 74.62 91 LEU A O 1
ATOM 742 N N . SER A 1 92 ? 14.943 -5.943 -1.299 1.00 70.25 92 SER A N 1
ATOM 743 C CA . SER A 1 92 ? 16.002 -6.906 -1.616 1.00 70.25 92 SER A CA 1
ATOM 744 C C . SER A 1 92 ? 16.203 -6.940 -3.132 1.00 70.25 92 SER A C 1
ATOM 746 O O . SER A 1 92 ? 15.274 -7.27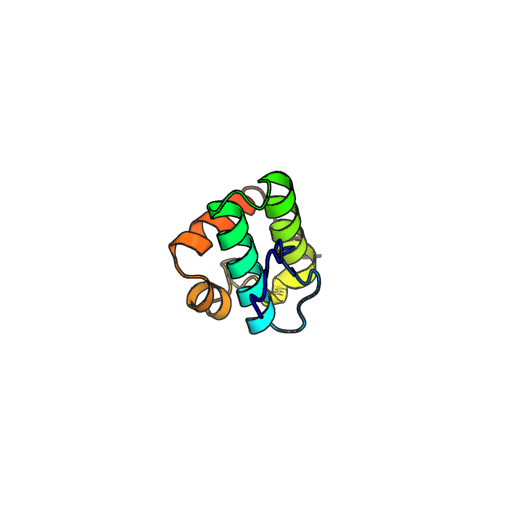1 -3.865 1.00 70.25 92 SER A O 1
ATOM 748 N N . ILE A 1 93 ? 17.397 -6.570 -3.602 1.00 59.81 93 ILE A N 1
ATOM 749 C CA . ILE A 1 93 ? 17.759 -6.511 -5.034 1.00 59.81 93 ILE A CA 1
ATOM 750 C C . ILE A 1 93 ? 18.462 -7.817 -5.474 1.00 59.81 93 ILE A C 1
ATOM 752 O O . ILE A 1 93 ? 19.232 -7.822 -6.428 1.00 59.81 93 ILE A O 1
ATOM 756 N N . PHE A 1 94 ? 18.219 -8.927 -4.773 1.00 48.69 94 PHE A N 1
ATOM 757 C CA . PHE A 1 94 ? 18.894 -10.211 -4.996 1.00 48.69 94 PHE A CA 1
ATOM 758 C C . PHE A 1 94 ? 17.939 -11.265 -5.550 1.00 48.69 94 PHE A C 1
ATOM 760 O O . PHE A 1 94 ? 16.845 -11.425 -4.958 1.00 48.69 94 PHE A O 1
#

Foldseek 3Di:
DDPPPPPPPPQPADLDDPALLNVLVNLLSLLVCVVVVVDDPVRSLVSLLSCCAPVVVSQADPVRAGDPSSCVRNDDVSSVVSVVSCVVPDRDPD

Radius of gyration: 14.43 Å; chains: 1; bounding box: 58×23×25 Å

pLDDT: mean 87.03, std 16.07, range [41.38, 96.81]

Sequence (94 aa):
MVQNKNKKYEIDILRNPTSVKLLAQQIKAACDAYISREMKEKDFRELILHYATYHGKKLFCASGSLNPTVINRIGKKRCELVELMLKDFQLSIF